Protein AF-A0A095VZR2-F1 (afdb_monomer)

Foldseek 3Di:
DLVLLVVCCVVPNQQDWDALCSVDDPDPPDVPVSVVSVCCQCPVVVHDRIDGSVVVNVVVVVD

Secondary structure (DSSP, 8-state):
-HHHHHHHHHHH-TT-EE-GGGGS-SS-S-HHHHHHHHHIIIIIS---SSEEHHHHHHHHHT-

Mean predicted aligned error: 2.55 Å

pLDDT: mean 94.52, std 3.52, range [77.75, 97.75]

Sequence (63 aa):
MMAICDEKIAAKGSHVGLSFYAFFSNKNKDPETLMEVAQWWIMEMKLDHFEKAEKIKSLLSAL

InterPro domains:
  IPR045448 Protein of unknown function DUF6500 [PF20110] (8-59)

Solvent-accessible surface area (backbone atoms only — not comparable to full-atom values): 3759 Å² total; per-residue (Å²): 108,62,68,57,33,51,55,45,28,75,74,64,37,64,77,34,67,41,38,80,65,74,78,51,67,104,57,82,86,55,57,65,63,52,50,53,53,49,46,45,40,47,71,72,68,61,47,62,79,55,39,40,29,54,59,56,43,53,55,65,73,72,110

Structure (mmCIF, N/CA/C/O backbone):
data_AF-A0A095VZR2-F1
#
_entry.id   AF-A0A095VZR2-F1
#
loop_
_atom_site.group_PDB
_atom_site.id
_atom_site.type_symbol
_atom_site.label_atom_id
_atom_site.label_alt_id
_atom_site.label_comp_id
_atom_site.label_asym_id
_atom_site.label_entity_id
_atom_site.label_seq_id
_atom_site.pdbx_PDB_ins_code
_atom_site.Cartn_x
_atom_site.Cartn_y
_atom_site.Cartn_z
_atom_site.occupancy
_atom_site.B_iso_or_equiv
_atom_site.auth_seq_id
_atom_site.auth_comp_id
_atom_site.auth_asym_id
_atom_site.auth_atom_id
_atom_site.pdbx_PDB_model_num
ATOM 1 N N . MET A 1 1 ? -5.202 -5.668 -3.394 1.00 80.88 1 MET A N 1
ATOM 2 C CA . MET A 1 1 ? -4.993 -4.490 -2.522 1.00 80.88 1 MET A CA 1
ATOM 3 C C . MET A 1 1 ? -6.114 -4.342 -1.485 1.00 80.88 1 MET A C 1
ATOM 5 O O . MET A 1 1 ? -5.805 -4.426 -0.304 1.00 80.88 1 MET A O 1
ATOM 9 N N . MET A 1 2 ? -7.399 -4.265 -1.880 1.00 89.88 2 MET A N 1
ATOM 10 C CA . MET A 1 2 ? -8.539 -4.145 -0.938 1.00 89.88 2 MET A CA 1
ATOM 11 C C . ME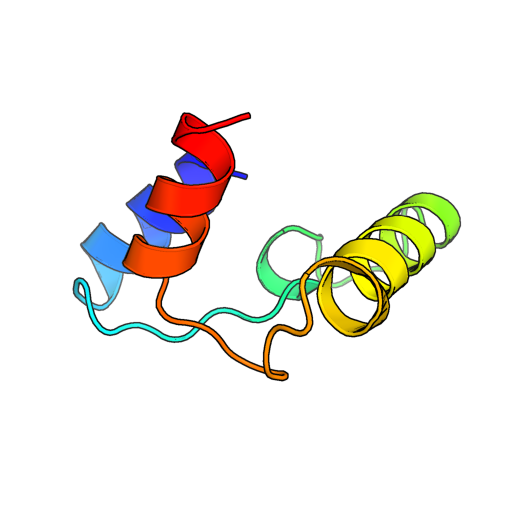T A 1 2 ? -8.581 -5.215 0.168 1.00 89.88 2 MET A C 1
ATOM 13 O O . MET A 1 2 ? -8.708 -4.867 1.335 1.00 89.88 2 MET A O 1
ATOM 17 N N . ALA A 1 3 ? -8.376 -6.494 -0.172 1.00 94.12 3 ALA A N 1
ATOM 18 C CA . ALA A 1 3 ? -8.377 -7.577 0.819 1.00 94.12 3 ALA A CA 1
ATOM 19 C C . ALA A 1 3 ? -7.305 -7.405 1.916 1.00 94.12 3 ALA A C 1
ATOM 21 O O . ALA A 1 3 ? -7.541 -7.746 3.068 1.00 94.12 3 ALA A O 1
ATOM 22 N N . ILE A 1 4 ? -6.146 -6.827 1.575 1.00 94.06 4 ILE A N 1
ATOM 23 C CA . ILE A 1 4 ? -5.079 -6.546 2.545 1.00 94.06 4 ILE A CA 1
ATOM 24 C C . ILE A 1 4 ? -5.483 -5.377 3.448 1.00 94.06 4 ILE A C 1
ATOM 26 O O . ILE A 1 4 ? -5.243 -5.433 4.650 1.00 94.06 4 ILE A O 1
ATOM 30 N N . CYS A 1 5 ? -6.135 -4.340 2.911 1.00 95.38 5 CYS A N 1
ATOM 31 C CA . CYS A 1 5 ? -6.704 -3.277 3.741 1.00 95.38 5 CYS A CA 1
ATOM 32 C C . CYS A 1 5 ? -7.719 -3.852 4.740 1.00 95.38 5 CYS A C 1
ATOM 34 O O . CYS A 1 5 ? -7.614 -3.565 5.929 1.00 95.38 5 CYS A O 1
ATOM 36 N N . ASP A 1 6 ? -8.631 -4.712 4.283 1.00 96.19 6 ASP A N 1
ATOM 37 C CA . ASP A 1 6 ? -9.654 -5.336 5.132 1.00 96.19 6 ASP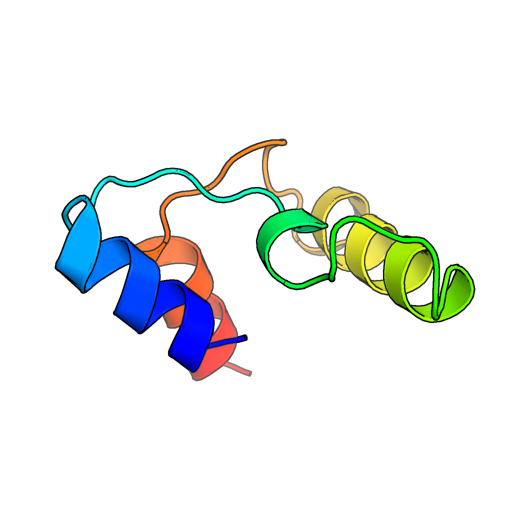 A CA 1
ATOM 38 C C . ASP A 1 6 ? -9.054 -6.230 6.218 1.00 96.19 6 ASP A C 1
ATOM 40 O O . ASP A 1 6 ? -9.409 -6.098 7.388 1.00 96.19 6 ASP A O 1
ATOM 44 N N . GLU A 1 7 ? -8.090 -7.082 5.864 1.00 96.62 7 GLU A N 1
ATOM 45 C CA . GLU A 1 7 ? -7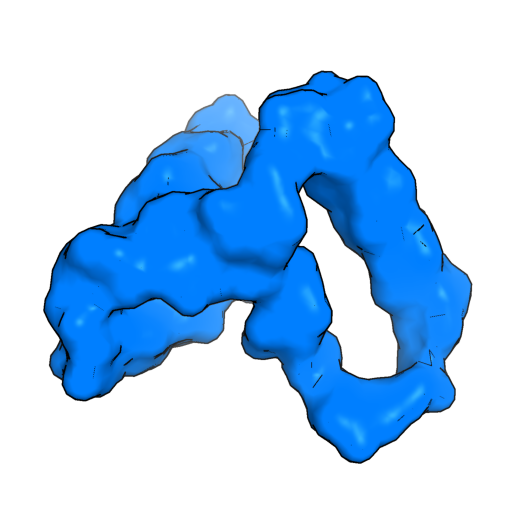.379 -7.931 6.824 1.00 96.62 7 GLU A CA 1
ATOM 46 C C . GLU A 1 7 ? -6.701 -7.089 7.915 1.00 96.62 7 GLU A C 1
ATOM 48 O O . GLU A 1 7 ? -6.800 -7.386 9.107 1.00 96.62 7 GLU A O 1
ATOM 53 N N . LYS A 1 8 ? -6.020 -6.005 7.526 1.00 95.88 8 LYS A N 1
ATOM 54 C CA . LYS A 1 8 ? -5.295 -5.155 8.476 1.00 95.88 8 LYS A CA 1
ATOM 55 C C . LYS A 1 8 ? -6.243 -4.331 9.337 1.00 95.88 8 LYS A C 1
ATOM 57 O O . LYS A 1 8 ? -5.968 -4.191 10.528 1.00 95.88 8 LYS A O 1
ATOM 62 N N . ILE A 1 9 ? -7.353 -3.844 8.783 1.00 96.31 9 ILE A N 1
ATOM 63 C CA . ILE A 1 9 ? -8.403 -3.150 9.541 1.00 96.31 9 ILE A CA 1
ATOM 64 C C . ILE A 1 9 ? -9.034 -4.103 10.557 1.00 96.31 9 ILE A C 1
ATOM 66 O O . ILE A 1 9 ? -9.166 -3.739 11.723 1.00 96.31 9 ILE A O 1
ATOM 70 N N . ALA A 1 10 ? -9.363 -5.332 10.157 1.00 97.50 10 ALA A N 1
ATOM 71 C CA . ALA A 1 10 ? -9.925 -6.329 11.063 1.00 97.50 10 ALA A CA 1
ATOM 72 C C . ALA A 1 10 ? -8.955 -6.679 12.206 1.00 97.50 10 ALA A C 1
ATOM 74 O O . ALA A 1 10 ? -9.376 -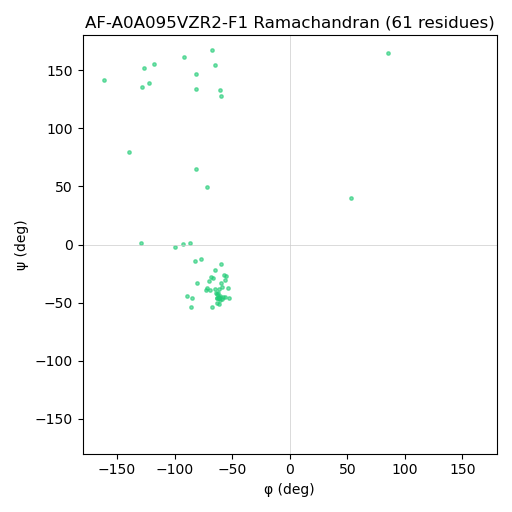6.833 13.349 1.00 97.50 10 ALA A O 1
ATOM 75 N N . ALA A 1 11 ? -7.653 -6.762 11.917 1.00 97.19 11 ALA A N 1
ATOM 76 C CA . ALA A 1 11 ? -6.642 -7.134 12.905 1.00 97.19 11 ALA A CA 1
ATOM 77 C C . ALA A 1 11 ? -6.200 -5.982 13.827 1.00 97.19 11 ALA A C 1
ATOM 79 O O . ALA A 1 11 ? -5.817 -6.230 14.969 1.00 97.19 11 ALA A O 1
ATOM 80 N N . LYS A 1 12 ? -6.165 -4.738 13.331 1.00 96.88 12 LYS A N 1
ATOM 81 C CA . LYS A 1 12 ? -5.517 -3.598 14.014 1.00 96.88 12 LYS A CA 1
ATOM 82 C C . LYS A 1 12 ? -6.401 -2.354 14.150 1.00 96.88 12 LYS A C 1
ATOM 84 O O . LYS A 1 12 ? -5.953 -1.351 14.701 1.00 96.88 12 LYS A O 1
ATOM 89 N N . GLY A 1 13 ? -7.642 -2.415 13.680 1.00 95.50 13 GLY A N 1
ATOM 90 C CA . GLY A 1 13 ? -8.579 -1.296 13.650 1.00 95.50 13 GLY A CA 1
ATOM 91 C C . GLY A 1 13 ? -8.426 -0.403 12.416 1.00 95.50 13 GLY A C 1
ATOM 92 O O . GLY A 1 13 ? -7.416 -0.419 11.712 1.00 95.50 13 GLY A O 1
ATOM 93 N N . SER A 1 14 ? -9.442 0.427 12.178 1.00 92.81 14 SER A N 1
ATOM 94 C CA . SER A 1 14 ? -9.558 1.339 11.026 1.00 92.81 14 SER A CA 1
ATOM 95 C C . SER A 1 14 ? -8.403 2.329 10.861 1.00 92.81 14 SER A C 1
ATOM 97 O O . SER A 1 14 ? -8.090 2.771 9.757 1.00 92.81 14 SER A O 1
ATOM 99 N N . HIS A 1 15 ? -7.741 2.665 11.965 1.00 93.19 15 HIS A N 1
ATOM 100 C CA . HIS A 1 15 ? -6.679 3.666 12.011 1.00 93.19 15 HIS A CA 1
ATOM 101 C C . HIS A 1 15 ? -5.294 3.100 11.677 1.00 93.19 15 HIS A C 1
ATOM 103 O O . HIS A 1 15 ? -4.312 3.842 11.723 1.00 93.19 15 HIS A O 1
ATOM 109 N N . VAL A 1 16 ? -5.193 1.806 11.353 1.00 97.44 16 VAL A N 1
ATOM 110 C CA . VAL A 1 16 ? -3.920 1.178 10.998 1.00 97.44 16 VAL A CA 1
ATOM 111 C C . VAL A 1 16 ? -3.295 1.859 9.777 1.00 97.44 16 VAL A C 1
ATOM 113 O O . VAL A 1 16 ? -3.932 2.020 8.734 1.00 97.44 16 VAL A O 1
ATOM 116 N N . GLY A 1 17 ? -2.032 2.260 9.921 1.00 97.38 17 GLY A N 1
ATOM 117 C CA . GLY A 1 17 ? -1.216 2.768 8.824 1.00 97.38 17 GLY A CA 1
ATOM 118 C C . GLY A 1 17 ? -0.628 1.623 8.002 1.00 97.38 17 GLY A C 1
ATOM 119 O O . GLY A 1 17 ? -0.088 0.667 8.564 1.00 97.38 17 GLY A O 1
ATOM 120 N N . LEU A 1 18 ? -0.715 1.723 6.679 1.00 96.88 18 LEU A N 1
ATOM 121 C CA . LEU A 1 18 ? -0.109 0.804 5.720 1.00 96.88 18 LEU A CA 1
ATOM 122 C C . LEU A 1 18 ? 0.824 1.575 4.793 1.00 96.88 18 LEU A C 1
ATOM 124 O O . LEU A 1 18 ? 0.489 2.665 4.337 1.00 96.88 18 LEU A O 1
ATOM 128 N N . SER A 1 19 ? 1.978 0.985 4.501 1.00 96.06 19 SER A N 1
ATOM 129 C CA . SER A 1 19 ? 2.820 1.409 3.388 1.00 96.06 19 SER A CA 1
ATOM 130 C C . SER A 1 19 ? 2.454 0.608 2.141 1.00 96.06 19 SER A C 1
ATOM 132 O O . SER A 1 19 ? 1.889 -0.485 2.245 1.00 96.06 19 SER A O 1
ATOM 134 N N . PHE A 1 20 ? 2.832 1.095 0.958 1.00 93.94 20 PHE A N 1
ATOM 135 C CA . PHE A 1 20 ? 2.665 0.335 -0.286 1.00 93.94 20 PHE A CA 1
ATOM 136 C C . PHE A 1 20 ? 3.333 -1.055 -0.227 1.00 93.94 20 PHE A C 1
ATOM 138 O O . PHE A 1 20 ? 2.874 -2.004 -0.857 1.00 93.94 20 PHE A O 1
ATOM 145 N N . TYR A 1 21 ? 4.383 -1.213 0.586 1.00 93.94 21 TYR A N 1
ATOM 146 C CA . TYR A 1 21 ? 5.066 -2.493 0.770 1.00 93.94 21 TYR A CA 1
ATOM 147 C C . TYR A 1 21 ? 4.168 -3.557 1.423 1.00 93.94 21 TYR A C 1
ATOM 149 O O . TYR A 1 21 ? 4.387 -4.750 1.230 1.00 93.94 21 TYR A O 1
ATOM 157 N N . ALA A 1 22 ? 3.113 -3.154 2.144 1.00 93.69 22 ALA A N 1
ATOM 158 C CA . ALA A 1 22 ? 2.149 -4.077 2.747 1.00 93.69 22 ALA A CA 1
ATOM 159 C C . ALA A 1 22 ? 1.431 -4.966 1.715 1.00 93.69 22 ALA A C 1
ATOM 161 O O . ALA A 1 22 ? 0.849 -5.982 2.094 1.00 93.69 22 ALA A O 1
ATOM 162 N N . PHE A 1 23 ? 1.472 -4.599 0.431 1.00 91.81 23 PHE A N 1
ATOM 163 C CA . PHE A 1 23 ? 0.849 -5.339 -0.665 1.00 91.81 23 PHE A CA 1
ATOM 164 C C . PHE A 1 23 ? 1.785 -6.342 -1.348 1.00 91.81 23 PHE A C 1
ATOM 166 O O . PHE A 1 23 ? 1.357 -7.047 -2.260 1.00 91.81 23 PHE A O 1
ATOM 173 N N . PHE A 1 24 ? 3.032 -6.444 -0.885 1.00 93.69 24 PHE A N 1
ATOM 174 C CA . PHE A 1 24 ? 4.052 -7.324 -1.441 1.00 93.69 24 PHE A CA 1
ATOM 175 C C . PHE A 1 24 ? 4.515 -8.352 -0.408 1.00 93.69 24 PHE A C 1
ATOM 177 O O . PHE A 1 24 ? 4.430 -8.154 0.805 1.00 93.69 24 PHE A O 1
ATOM 184 N N . SER A 1 25 ? 5.024 -9.488 -0.890 1.00 92.19 25 SER A N 1
ATOM 185 C CA . SER A 1 25 ? 5.713 -10.434 -0.013 1.00 92.19 25 SER A CA 1
ATOM 186 C C . SER A 1 25 ? 6.990 -9.805 0.545 1.00 92.19 25 SER A C 1
ATOM 188 O O . SER A 1 25 ? 7.604 -8.987 -0.130 1.00 92.19 25 SER A O 1
ATOM 190 N N . ASN A 1 26 ? 7.464 -10.268 1.706 1.00 91.75 26 ASN A N 1
ATOM 191 C CA . ASN A 1 26 ? 8.775 -9.892 2.257 1.00 91.75 26 ASN A CA 1
ATOM 192 C C . ASN A 1 26 ? 9.951 -10.534 1.475 1.00 91.75 26 ASN A C 1
ATOM 194 O O . ASN A 1 26 ? 10.791 -11.229 2.047 1.00 91.75 26 ASN A O 1
ATOM 198 N N . LYS A 1 27 ? 9.919 -10.412 0.143 1.00 92.12 27 LYS A N 1
ATOM 199 C CA . LYS A 1 27 ? 10.885 -10.855 -0.873 1.00 92.12 27 LYS A CA 1
ATOM 200 C C . LYS A 1 27 ? 10.616 -10.070 -2.165 1.00 92.12 27 LYS A C 1
ATOM 202 O O . LYS A 1 27 ? 9.457 -9.925 -2.554 1.00 92.12 27 LYS A O 1
ATOM 207 N N . ASN A 1 28 ? 11.668 -9.687 -2.888 1.00 92.62 28 ASN A N 1
ATOM 208 C CA . ASN A 1 28 ? 11.574 -8.986 -4.178 1.00 92.62 28 ASN A CA 1
ATOM 209 C C . ASN A 1 28 ? 11.305 -9.966 -5.331 1.00 92.62 28 ASN A C 1
ATOM 211 O O . ASN A 1 28 ? 12.161 -10.185 -6.182 1.00 92.62 28 ASN A O 1
ATOM 215 N N . LYS A 1 29 ? 10.137 -10.617 -5.316 1.00 93.50 29 LYS A N 1
ATOM 216 C CA . LYS A 1 29 ? 9.740 -11.551 -6.385 1.00 93.50 29 LYS A CA 1
ATOM 217 C C . LYS A 1 29 ? 9.425 -10.844 -7.700 1.00 93.50 29 LYS A C 1
ATOM 219 O O . LYS A 1 29 ? 9.633 -11.428 -8.752 1.00 93.50 29 LYS A O 1
ATOM 224 N N . ASP A 1 30 ? 8.919 -9.622 -7.598 1.00 94.94 30 ASP A N 1
ATOM 225 C CA . ASP A 1 30 ? 8.558 -8.777 -8.727 1.00 94.94 30 ASP A CA 1
ATOM 226 C C . ASP A 1 30 ? 8.983 -7.330 -8.416 1.00 94.94 30 ASP A C 1
ATOM 228 O O . ASP A 1 30 ? 8.199 -6.541 -7.876 1.00 94.94 30 ASP A O 1
ATOM 232 N N . PRO A 1 31 ? 10.279 -7.016 -8.597 1.00 95.00 31 PRO A N 1
ATOM 233 C CA . PRO A 1 31 ? 10.818 -5.705 -8.261 1.00 95.00 31 PRO A CA 1
ATOM 234 C C . PRO A 1 31 ? 10.299 -4.598 -9.186 1.00 95.00 31 PRO A C 1
ATOM 236 O O . PRO A 1 31 ? 10.205 -3.461 -8.735 1.00 95.00 31 PRO A O 1
ATOM 239 N N . GLU A 1 32 ? 9.944 -4.906 -10.435 1.00 96.88 32 GLU A N 1
ATOM 240 C CA . GLU A 1 32 ? 9.420 -3.918 -11.387 1.00 96.88 32 GLU A CA 1
ATOM 241 C C . GLU A 1 32 ? 8.046 -3.421 -10.931 1.00 96.88 32 GLU A C 1
ATOM 243 O O . GLU A 1 32 ? 7.894 -2.229 -10.661 1.00 96.88 32 GLU A O 1
ATOM 248 N N . THR A 1 33 ? 7.104 -4.335 -10.673 1.00 95.75 33 THR A N 1
ATOM 249 C CA . THR A 1 33 ? 5.776 -3.981 -10.141 1.00 95.75 33 THR A CA 1
ATOM 250 C C . THR A 1 33 ? 5.873 -3.245 -8.802 1.00 95.75 33 THR A C 1
ATOM 252 O O . THR A 1 33 ? 5.101 -2.327 -8.520 1.00 95.75 33 THR A O 1
ATOM 255 N N . LEU A 1 34 ? 6.831 -3.616 -7.945 1.00 95.94 34 LEU A N 1
ATOM 256 C CA . LEU A 1 34 ? 7.054 -2.912 -6.680 1.00 95.94 34 LEU A CA 1
ATOM 257 C C . LEU A 1 34 ? 7.431 -1.446 -6.903 1.00 95.94 34 LEU A C 1
ATOM 259 O O . LEU A 1 34 ? 6.902 -0.571 -6.213 1.00 95.94 34 LEU A O 1
ATOM 263 N N . MET A 1 35 ? 8.336 -1.179 -7.843 1.00 96.50 35 MET A N 1
ATOM 264 C CA . MET A 1 35 ? 8.780 0.177 -8.159 1.00 96.50 35 MET A CA 1
ATOM 265 C C . MET A 1 35 ? 7.673 0.995 -8.827 1.00 96.50 35 MET A C 1
ATOM 267 O O . MET A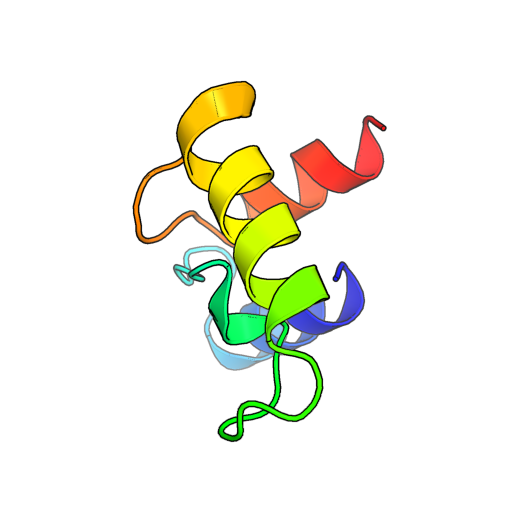 1 35 ? 7.502 2.162 -8.478 1.00 96.50 35 MET A O 1
ATOM 271 N N . GLU A 1 36 ? 6.880 0.387 -9.710 1.00 96.56 36 GLU A N 1
ATOM 272 C CA . GLU A 1 36 ? 5.715 1.033 -10.329 1.00 96.56 36 GLU A CA 1
ATOM 273 C C . GLU A 1 36 ? 4.683 1.458 -9.280 1.00 96.56 36 GLU A C 1
ATOM 275 O O . GLU A 1 36 ? 4.257 2.614 -9.246 1.00 96.56 36 GLU A O 1
ATOM 280 N N .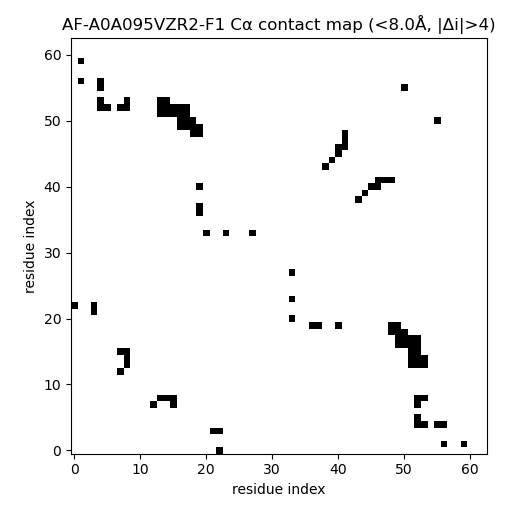 VAL A 1 37 ? 4.335 0.559 -8.354 1.00 95.44 37 VAL A N 1
ATOM 281 C CA . VAL A 1 37 ? 3.402 0.878 -7.266 1.00 95.44 37 VAL A CA 1
ATOM 282 C C . VAL A 1 37 ? 3.983 1.946 -6.338 1.00 95.44 37 VAL A C 1
ATOM 284 O O . VAL A 1 37 ? 3.246 2.826 -5.893 1.00 95.44 37 VAL A O 1
ATOM 287 N N . ALA A 1 38 ? 5.288 1.911 -6.056 1.00 96.50 38 ALA A N 1
ATOM 288 C CA . ALA A 1 38 ? 5.946 2.941 -5.254 1.00 96.50 38 ALA A CA 1
ATOM 289 C C . ALA A 1 38 ? 5.886 4.320 -5.933 1.00 96.50 38 ALA A C 1
ATOM 291 O O . ALA A 1 38 ? 5.596 5.318 -5.270 1.00 96.50 38 ALA A O 1
ATOM 292 N N . GLN A 1 39 ? 6.118 4.382 -7.246 1.00 97.75 39 GLN A N 1
ATOM 293 C CA . GLN A 1 39 ? 6.021 5.617 -8.021 1.00 97.75 39 GLN A CA 1
ATOM 294 C C . GLN A 1 39 ? 4.591 6.162 -8.018 1.00 97.75 39 GLN A C 1
ATOM 296 O O . GLN A 1 39 ? 4.397 7.329 -7.675 1.00 97.75 39 GLN A O 1
ATOM 301 N N . TRP A 1 40 ? 3.597 5.328 -8.328 1.00 95.69 40 TRP A N 1
ATOM 302 C CA . TRP A 1 40 ? 2.186 5.718 -8.289 1.00 95.69 40 TRP A CA 1
ATOM 303 C C . TRP A 1 40 ? 1.792 6.257 -6.905 1.00 95.69 40 TRP A C 1
ATOM 305 O O . TRP A 1 40 ? 1.195 7.327 -6.780 1.00 95.69 40 TRP A O 1
ATOM 315 N N . TRP A 1 41 ? 2.204 5.563 -5.842 1.00 96.81 41 TRP A N 1
ATOM 316 C CA . TRP A 1 41 ? 1.906 5.943 -4.463 1.00 96.81 41 TRP A CA 1
ATOM 317 C C . TRP A 1 41 ? 2.486 7.310 -4.088 1.00 96.81 41 TRP A C 1
ATOM 319 O O . TRP A 1 41 ? 1.778 8.175 -3.569 1.00 96.81 41 TRP A O 1
ATOM 329 N N . ILE A 1 42 ? 3.782 7.504 -4.338 1.00 96.62 42 ILE A N 1
ATOM 330 C CA . ILE A 1 42 ? 4.537 8.659 -3.840 1.00 96.62 42 ILE A CA 1
ATOM 331 C C . ILE A 1 42 ? 4.387 9.863 -4.771 1.00 96.62 42 ILE A C 1
ATOM 333 O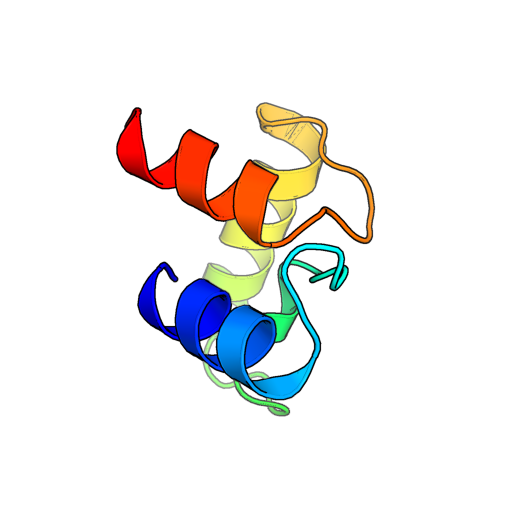 O . ILE A 1 42 ? 4.165 10.979 -4.308 1.00 96.62 42 ILE A O 1
ATOM 337 N N . MET A 1 43 ? 4.528 9.663 -6.080 1.00 97.75 43 MET A N 1
ATOM 338 C CA . MET A 1 43 ? 4.626 10.763 -7.041 1.00 97.75 43 MET A CA 1
ATOM 339 C C . MET A 1 43 ? 3.257 11.203 -7.552 1.00 97.75 43 MET A C 1
ATOM 341 O O . MET A 1 43 ? 2.986 12.402 -7.627 1.00 97.75 43 MET A O 1
ATOM 345 N N . GLU A 1 44 ? 2.394 10.248 -7.899 1.00 95.81 44 GLU A N 1
ATOM 346 C CA . GLU A 1 44 ? 1.103 10.543 -8.531 1.00 95.81 44 GLU A CA 1
ATOM 347 C C . GLU A 1 44 ? 0.041 10.848 -7.478 1.00 95.81 44 GLU A C 1
ATOM 349 O O . GLU A 1 44 ? -0.564 11.922 -7.485 1.00 95.81 44 GLU A O 1
ATOM 354 N N . MET A 1 45 ? -0.127 9.937 -6.520 1.00 95.44 45 MET A N 1
ATOM 355 C CA . MET A 1 45 ? -1.129 10.065 -5.462 1.00 95.44 45 MET A CA 1
ATOM 356 C C . MET A 1 45 ? -0.669 10.943 -4.295 1.00 95.44 45 MET A C 1
ATOM 358 O O . MET A 1 45 ? -1.504 11.354 -3.487 1.00 95.44 45 MET A O 1
ATOM 362 N N . LYS A 1 46 ? 0.636 11.248 -4.211 1.00 97.00 46 LYS A N 1
ATOM 363 C CA . LYS A 1 46 ? 1.249 12.077 -3.155 1.00 97.00 46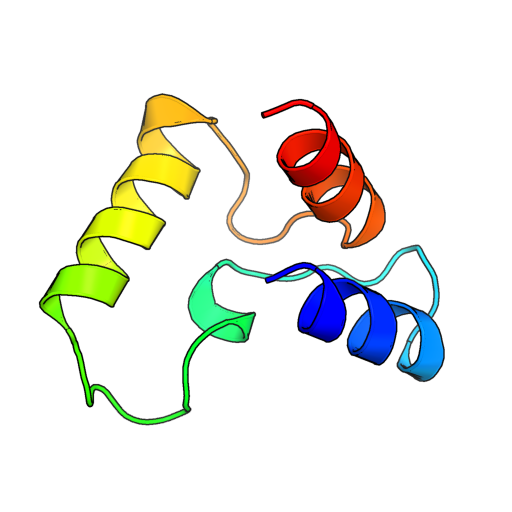 LYS A CA 1
ATOM 364 C C . LYS A 1 46 ? 0.906 11.589 -1.749 1.00 97.00 46 LYS A C 1
ATOM 366 O O . LYS A 1 46 ? 0.611 12.382 -0.856 1.00 97.00 46 LYS A O 1
ATOM 371 N N . LEU A 1 47 ? 0.892 10.272 -1.582 1.00 96.94 47 LEU A N 1
ATOM 372 C CA . LEU A 1 47 ? 0.632 9.624 -0.307 1.00 96.94 47 LEU A CA 1
ATOM 373 C C . LEU A 1 47 ? 1.902 9.594 0.543 1.00 96.94 47 LEU A C 1
ATOM 375 O O . LEU A 1 47 ? 3.011 9.425 0.028 1.00 96.94 47 LEU A O 1
ATOM 379 N N . ASP A 1 48 ? 1.729 9.702 1.856 1.00 97.12 48 ASP A N 1
ATOM 380 C CA . ASP A 1 48 ? 2.828 9.560 2.807 1.00 97.12 48 ASP A CA 1
ATOM 381 C C . ASP A 1 48 ? 3.361 8.117 2.842 1.00 97.12 48 ASP A C 1
ATOM 383 O O . ASP A 1 48 ? 2.739 7.170 2.349 1.00 97.12 48 ASP A O 1
ATOM 387 N N . HIS A 1 49 ? 4.528 7.920 3.469 1.00 95.31 49 HIS A N 1
ATOM 388 C CA . HIS A 1 49 ? 5.1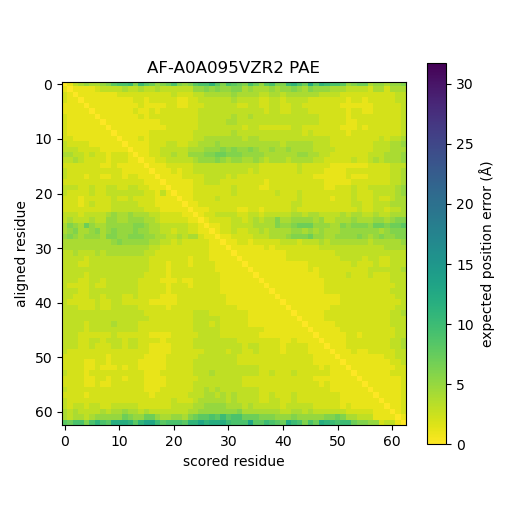41 6.591 3.598 1.00 95.31 49 HIS A CA 1
ATOM 389 C C . HIS A 1 49 ? 4.204 5.565 4.268 1.00 95.31 49 HIS A C 1
ATOM 391 O O . HIS A 1 49 ? 4.249 4.377 3.945 1.00 95.31 49 HIS A O 1
ATOM 397 N N . PHE A 1 50 ? 3.326 6.037 5.158 1.00 96.88 50 PHE A N 1
ATOM 398 C CA . PHE A 1 50 ? 2.208 5.277 5.701 1.00 96.88 50 PHE A CA 1
ATOM 399 C C . PHE A 1 50 ? 0.913 6.067 5.555 1.00 96.88 50 PHE A C 1
ATOM 401 O O . PHE A 1 50 ? 0.848 7.234 5.926 1.00 96.88 50 PHE A O 1
ATOM 408 N N . GLU A 1 51 ? -0.140 5.390 5.115 1.00 96.94 51 GLU A N 1
ATOM 409 C CA . GLU A 1 51 ? -1.483 5.950 5.006 1.00 96.94 51 GLU A CA 1
ATOM 410 C C . GLU A 1 51 ? -2.495 5.075 5.729 1.00 96.94 51 GLU A C 1
ATOM 412 O O . GLU A 1 51 ? -2.322 3.859 5.846 1.00 96.94 51 GLU A O 1
ATOM 417 N N . LYS A 1 52 ? -3.583 5.679 6.213 1.00 97.06 52 LYS A N 1
ATOM 418 C CA . LYS A 1 52 ? -4.655 4.915 6.863 1.00 97.06 52 LYS A CA 1
ATOM 419 C C . LYS A 1 52 ? -5.247 3.902 5.883 1.00 97.06 52 LYS A C 1
ATOM 421 O O . LYS A 1 52 ? -5.608 4.265 4.762 1.00 97.06 52 LYS A O 1
ATOM 426 N N . ALA A 1 53 ? -5.421 2.659 6.328 1.00 96.38 53 ALA A N 1
ATOM 427 C CA . ALA A 1 53 ? -6.007 1.590 5.520 1.00 96.38 53 ALA A CA 1
ATOM 428 C C . ALA A 1 53 ? -7.378 1.967 4.934 1.00 96.38 53 ALA A C 1
ATOM 430 O O . ALA A 1 53 ? -7.644 1.656 3.775 1.00 96.38 53 ALA A O 1
ATOM 431 N N . GLU A 1 54 ? -8.212 2.696 5.684 1.00 96.06 54 GLU A N 1
ATOM 432 C CA . GLU A 1 54 ? -9.490 3.215 5.178 1.00 96.06 54 GLU A CA 1
ATOM 433 C C . GLU A 1 54 ? -9.319 4.231 4.043 1.00 96.06 54 GLU A C 1
ATOM 435 O O . GLU A 1 54 ? -10.031 4.147 3.048 1.00 96.06 54 GLU A O 1
ATOM 440 N N . LYS A 1 55 ? -8.351 5.154 4.142 1.00 95.50 55 LYS A N 1
ATOM 441 C CA . LYS A 1 55 ? -8.072 6.133 3.076 1.00 95.50 55 LYS A CA 1
ATOM 442 C C . LYS A 1 55 ? -7.666 5.416 1.790 1.00 95.50 55 LYS A C 1
ATOM 444 O O . LYS A 1 55 ? -8.201 5.719 0.728 1.00 95.50 55 LYS A O 1
ATOM 449 N N . ILE A 1 56 ? -6.765 4.438 1.896 1.00 94.62 56 ILE A N 1
ATOM 450 C CA . ILE A 1 56 ? -6.303 3.637 0.754 1.00 94.62 56 ILE A CA 1
ATOM 451 C C . ILE A 1 56 ? -7.477 2.875 0.129 1.00 94.62 56 ILE A C 1
ATOM 453 O O . ILE A 1 56 ? -7.645 2.896 -1.087 1.00 94.62 56 ILE A O 1
ATOM 457 N N . LYS A 1 57 ? -8.322 2.240 0.950 1.00 93.81 57 LYS A N 1
ATOM 458 C CA . LYS A 1 57 ? -9.503 1.509 0.474 1.00 93.81 57 LYS A CA 1
ATOM 459 C C . LYS A 1 57 ? -10.477 2.425 -0.273 1.00 93.81 57 LYS A C 1
ATOM 461 O O . LYS A 1 57 ? -10.922 2.057 -1.355 1.00 93.81 57 LYS A O 1
ATOM 466 N N . SER A 1 58 ? -10.751 3.615 0.262 1.00 94.12 58 SER A N 1
ATOM 467 C CA . SER A 1 58 ? -11.616 4.609 -0.383 1.00 94.12 58 SER A CA 1
ATOM 468 C C . SER A 1 58 ? -11.062 5.080 -1.730 1.00 94.12 58 SER A C 1
ATOM 470 O O . SER A 1 58 ? -11.817 5.167 -2.695 1.00 94.12 58 SER A O 1
ATOM 472 N N . LEU A 1 59 ? -9.749 5.324 -1.826 1.00 93.19 59 LEU A N 1
ATOM 473 C CA . LEU A 1 59 ? -9.097 5.686 -3.092 1.00 93.19 59 LEU A CA 1
ATOM 474 C C . LEU A 1 59 ? -9.246 4.576 -4.136 1.00 93.19 59 LEU A C 1
ATOM 476 O O . LEU A 1 59 ? -9.633 4.847 -5.266 1.00 93.19 59 LEU A O 1
ATOM 480 N N . LEU A 1 60 ? -8.997 3.325 -3.744 1.00 89.56 60 LEU A N 1
ATOM 481 C CA . LEU A 1 60 ? -9.113 2.175 -4.641 1.00 89.56 60 LEU A CA 1
ATOM 482 C C . LEU A 1 60 ? -10.551 1.896 -5.086 1.00 89.56 60 LEU A C 1
ATOM 484 O O . LEU A 1 60 ? -10.743 1.357 -6.165 1.00 89.56 60 LEU A O 1
ATOM 488 N N . SER A 1 61 ? -11.553 2.234 -4.271 1.00 90.38 61 SER A N 1
ATOM 489 C CA . SER A 1 61 ? -12.966 2.097 -4.650 1.00 90.38 61 SER A CA 1
ATOM 490 C C . SER A 1 61 ? -13.472 3.191 -5.595 1.00 90.38 61 SER A C 1
ATOM 492 O O . SER A 1 61 ? -14.577 3.071 -6.116 1.00 90.38 61 SER A O 1
ATOM 494 N N . ALA A 1 62 ? -12.703 4.269 -5.767 1.00 87.50 62 ALA A N 1
ATOM 495 C CA . ALA A 1 62 ? -13.051 5.410 -6.612 1.00 87.50 62 ALA A CA 1
ATOM 496 C C . ALA A 1 62 ? -12.367 5.379 -7.994 1.00 87.50 62 ALA A C 1
ATOM 498 O O . ALA A 1 62 ? -12.602 6.285 -8.795 1.00 87.50 62 ALA A O 1
ATOM 499 N N . LEU A 1 63 ? -11.523 4.372 -8.246 1.00 77.75 63 LEU A N 1
ATOM 500 C CA . LEU A 1 63 ? -10.878 4.070 -9.529 1.00 77.75 63 LEU A CA 1
ATOM 501 C C . LEU A 1 63 ? -11.691 3.019 -10.291 1.00 77.75 63 LEU A C 1
ATOM 503 O O . LEU A 1 63 ? -11.782 3.155 -11.530 1.00 77.75 63 LEU A O 1
#

Organism: NCBI:txid642227

Radius of gyration: 11.5 Å; Cα contacts (8 Å, |Δi|>4): 53; chains: 1; bounding box: 25×24×25 Å